Protein AF-A0A9E6NQT9-F1 (afdb_monomer_lite)

Foldseek 3Di:
DDDPVNVVVVVVLVLLVVLLVVLLVVCLVDVVQQLDLVSSCVSSVHDSVNCVVVVVSVVSSVVSVVVVVVVVVVVVVVVVVCDDPVVVVVVVVVVVVVVVVVVVVVVVVVVVVVVVVVVVVVVVVVVVVVVVVVVVVVVVVVVVVVVVVVVVVVVVVVVVVVVPDDDD

Organism: NCBI:txid2745510

Sequence (168 aa):
MSSAYDSKNEENFEAVSRAIDAALEKIAKDPSIPATISRLAKLANVHRNTLYFRQWPKARIEEIKAKRAQQKKEHAAAKAASGSPEKQLERSRLEIIYWFTQLQDARADSASQARTIKQTAAARDYYKEENQKLLHKINEMHHENQQLHNMVDVLEQEIASGQRKPNR

pLDDT: mean 89.88, std 11.16, range [41.44, 98.38]

Radius of gyration: 49.75 Å; chains: 1; bounding box: 84×65×134 Å

Structure (mmCIF, N/CA/C/O backbone):
data_AF-A0A9E6NQT9-F1
#
_entry.id   AF-A0A9E6NQT9-F1
#
loop_
_atom_site.group_PDB
_atom_site.id
_atom_site.type_symbol
_atom_site.label_atom_id
_atom_site.label_alt_id
_atom_site.label_comp_id
_atom_site.label_asym_id
_atom_site.label_entity_id
_atom_site.label_seq_id
_atom_site.pdbx_PDB_ins_code
_atom_site.Cartn_x
_atom_site.Cartn_y
_atom_site.Cartn_z
_atom_site.occupancy
_atom_site.B_iso_or_equiv
_atom_site.auth_seq_id
_atom_site.auth_comp_id
_atom_site.auth_asym_id
_atom_site.auth_atom_id
_atom_site.pdbx_PDB_model_num
ATOM 1 N N . MET A 1 1 ? -39.165 45.836 39.919 1.00 43.47 1 MET A N 1
ATOM 2 C CA . MET A 1 1 ? -37.878 45.957 40.629 1.00 43.47 1 MET A CA 1
ATOM 3 C C . MET A 1 1 ? -37.304 44.560 40.764 1.00 43.47 1 MET A C 1
ATOM 5 O O . MET A 1 1 ? -37.829 43.797 41.560 1.00 43.47 1 MET A O 1
ATOM 9 N N . SER A 1 2 ? -36.328 44.200 39.927 1.00 53.41 2 SER A N 1
ATOM 10 C CA . SER A 1 2 ? -35.532 42.987 40.147 1.00 53.41 2 SER A CA 1
ATOM 11 C C . SER A 1 2 ? -34.576 43.278 41.298 1.00 53.41 2 SER A C 1
ATOM 13 O O . SER A 1 2 ? -33.890 44.301 41.286 1.00 53.41 2 SER A O 1
ATOM 15 N N . SER A 1 3 ? -34.621 42.452 42.334 1.00 63.38 3 SER A N 1
ATOM 16 C CA . SER A 1 3 ? -33.785 42.618 43.516 1.00 63.38 3 SER A CA 1
ATOM 17 C C . SER A 1 3 ? -32.373 42.121 43.198 1.00 63.38 3 SER A C 1
ATOM 19 O O . SER A 1 3 ? -32.221 41.155 42.459 1.00 63.38 3 SER A O 1
ATOM 21 N N . ALA A 1 4 ? -31.322 42.707 43.779 1.00 66.69 4 ALA A N 1
ATOM 22 C CA . ALA A 1 4 ? -29.936 42.231 43.615 1.00 66.69 4 ALA A CA 1
ATOM 23 C C . ALA A 1 4 ? -29.752 40.729 43.958 1.00 66.69 4 ALA A C 1
ATOM 25 O O . ALA A 1 4 ? -28.795 40.087 43.527 1.00 66.69 4 ALA A O 1
ATOM 26 N N . TYR A 1 5 ? -30.697 40.161 44.711 1.00 71.81 5 TYR A N 1
ATOM 27 C CA . TYR A 1 5 ? -30.799 38.734 45.005 1.00 71.81 5 TYR A CA 1
ATOM 28 C C . TYR A 1 5 ? -31.178 37.872 43.792 1.00 71.81 5 TYR A C 1
ATOM 30 O O . TYR A 1 5 ? -30.704 36.742 43.700 1.00 71.81 5 TYR A O 1
ATOM 38 N N . ASP A 1 6 ? -31.965 38.387 42.845 1.00 75.75 6 ASP A N 1
ATOM 39 C CA . ASP A 1 6 ? -32.374 37.646 41.647 1.00 75.75 6 ASP A CA 1
ATOM 40 C C . ASP A 1 6 ? -31.168 37.401 40.729 1.00 75.75 6 ASP A C 1
ATOM 42 O O . ASP A 1 6 ? -30.936 36.273 40.302 1.00 75.75 6 ASP A O 1
ATOM 46 N N . SER A 1 7 ? -30.330 38.426 40.525 1.00 75.81 7 SER A N 1
ATOM 47 C CA . SER A 1 7 ? -29.105 38.320 39.714 1.00 75.81 7 SER A CA 1
ATOM 48 C C . SER A 1 7 ? -28.127 37.294 40.288 1.00 75.81 7 SER A C 1
ATOM 50 O O . SER A 1 7 ? -27.591 36.454 39.570 1.00 75.81 7 SER A O 1
ATOM 52 N N . LYS A 1 8 ? -27.924 37.315 41.610 1.00 76.81 8 LYS A N 1
ATOM 53 C CA . LYS A 1 8 ? -27.003 36.392 42.286 1.00 76.81 8 LYS A CA 1
ATOM 54 C C . LYS A 1 8 ? -27.520 34.948 42.296 1.00 76.81 8 LYS A C 1
ATOM 56 O O . LYS A 1 8 ? -26.727 34.005 42.271 1.00 76.81 8 LYS A O 1
ATOM 61 N N . ASN A 1 9 ? -28.840 34.766 42.333 1.00 81.88 9 ASN A N 1
ATOM 62 C CA . ASN A 1 9 ? -29.463 33.449 42.230 1.00 81.88 9 ASN A CA 1
ATOM 63 C C . ASN A 1 9 ? -29.324 32.865 40.823 1.00 81.88 9 ASN A C 1
ATOM 65 O O . ASN A 1 9 ? -29.036 31.673 40.706 1.00 81.88 9 ASN A O 1
ATOM 69 N N . GLU A 1 10 ? -29.467 33.692 39.786 1.00 84.38 10 GLU A N 1
ATOM 70 C CA . GLU A 1 10 ? -29.279 33.273 38.395 1.00 84.38 10 GLU A CA 1
ATOM 71 C C . GLU A 1 10 ? -27.830 32.831 38.141 1.00 84.38 10 GLU A C 1
ATOM 73 O O . GLU A 1 10 ? -27.585 31.715 37.684 1.00 84.38 10 GLU A O 1
ATOM 78 N N . GLU A 1 11 ? -26.848 33.633 38.568 1.00 85.12 11 GLU A N 1
ATOM 79 C CA . GLU A 1 11 ? -25.424 33.291 38.444 1.00 85.12 11 GLU A CA 1
ATOM 80 C C . GLU A 1 11 ? -25.080 31.958 39.126 1.00 85.12 11 GLU A C 1
ATOM 82 O O . GLU A 1 11 ? -24.374 31.111 38.569 1.00 85.12 11 GLU A O 1
ATOM 87 N N . ASN A 1 12 ? -25.607 31.733 40.333 1.00 85.00 12 ASN A N 1
ATOM 88 C CA . ASN A 1 12 ? -25.407 30.477 41.050 1.00 85.00 12 ASN A CA 1
ATOM 89 C C . ASN A 1 12 ? -26.125 29.305 40.358 1.00 85.00 12 ASN A C 1
ATOM 91 O O . ASN A 1 12 ? -25.606 28.185 40.310 1.00 85.00 12 ASN A O 1
ATOM 95 N N . PHE A 1 13 ? -27.313 29.546 39.796 1.00 87.31 13 PHE A N 1
ATOM 96 C CA . PHE A 1 13 ? -28.053 28.536 39.052 1.00 87.31 13 PHE A CA 1
ATOM 97 C C . PHE A 1 13 ? -27.266 28.064 37.827 1.00 87.31 13 PHE A C 1
ATOM 99 O O . PHE A 1 13 ? -27.134 26.846 37.636 1.00 87.31 13 PHE A O 1
ATOM 106 N N . GLU A 1 14 ? -26.708 29.001 37.059 1.00 88.00 14 GLU A N 1
ATOM 107 C CA . GLU A 1 14 ? -25.865 28.731 35.898 1.00 88.00 14 GLU A CA 1
ATOM 108 C C . GLU A 1 14 ? -24.560 28.026 36.262 1.00 88.00 14 GLU A C 1
ATOM 110 O O . GLU A 1 14 ? -24.177 27.062 35.596 1.00 88.00 14 GLU A O 1
ATOM 115 N N . ALA A 1 15 ? -23.868 28.485 37.309 1.00 90.25 15 ALA A N 1
ATOM 116 C CA . ALA A 1 15 ? -22.615 27.880 37.754 1.00 90.25 15 ALA A CA 1
ATOM 117 C C . ALA A 1 15 ? -22.815 26.397 38.104 1.00 90.25 15 ALA A C 1
ATOM 119 O O . ALA A 1 15 ? -22.033 25.534 37.694 1.00 90.25 15 ALA A O 1
ATOM 120 N N . VAL A 1 16 ? -23.920 26.084 38.787 1.00 90.62 16 VAL A N 1
ATOM 121 C CA . VAL A 1 16 ? -24.315 24.707 39.097 1.00 90.62 16 VAL A CA 1
ATOM 122 C C . VAL A 1 16 ? -24.683 23.924 37.833 1.00 90.62 16 VAL A C 1
ATOM 124 O O . VAL A 1 16 ? -24.272 22.770 37.713 1.00 90.62 16 VAL A O 1
ATOM 127 N N . SER A 1 17 ? -25.409 24.517 36.877 1.00 92.19 17 SER A N 1
ATOM 128 C CA . SER A 1 17 ? -25.710 23.861 35.590 1.00 92.19 17 SER A CA 1
ATOM 129 C C . SER A 1 17 ? -24.424 23.454 34.868 1.00 92.19 17 SER A C 1
ATOM 131 O O . SER A 1 17 ? -24.251 22.281 34.539 1.00 92.19 17 SER A O 1
ATOM 133 N N . ARG A 1 18 ? -23.473 24.390 34.739 1.00 93.00 18 ARG A N 1
ATOM 134 C CA . ARG A 1 18 ? -22.171 24.162 34.095 1.00 93.00 18 ARG A CA 1
ATOM 135 C C . ARG A 1 18 ? -21.365 23.059 34.781 1.00 93.00 18 ARG A C 1
ATOM 137 O O . ARG A 1 18 ? -20.766 22.223 34.106 1.00 93.00 18 ARG A O 1
ATOM 144 N N . ALA A 1 19 ? -21.365 23.016 36.115 1.00 93.19 19 ALA A N 1
ATOM 145 C CA . ALA A 1 19 ? -20.684 21.963 36.869 1.0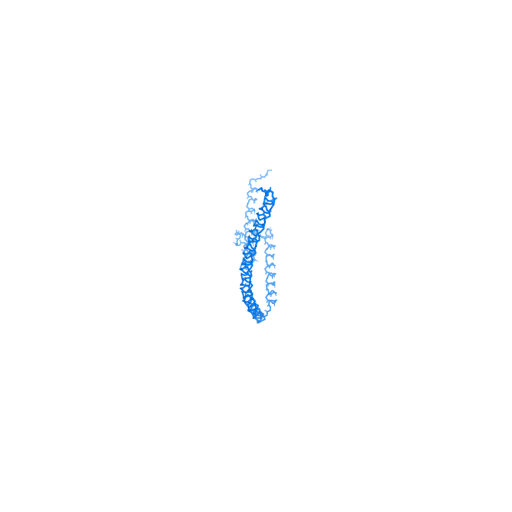0 93.19 19 ALA A CA 1
ATOM 146 C C . ALA A 1 19 ? -21.299 20.573 36.621 1.00 93.19 19 ALA A C 1
ATOM 148 O O . ALA A 1 19 ? -20.572 19.584 36.481 1.00 93.19 19 ALA A O 1
ATOM 149 N N . ILE A 1 20 ? -22.632 20.493 36.537 1.00 93.88 20 ILE A N 1
ATOM 150 C CA . ILE A 1 20 ? -23.350 19.250 36.233 1.00 93.88 20 ILE A CA 1
ATOM 151 C C . ILE A 1 20 ? -23.053 18.793 34.801 1.00 93.88 20 ILE A C 1
ATOM 153 O O . ILE A 1 20 ? -22.750 17.616 34.604 1.00 93.88 20 ILE A O 1
ATOM 157 N N . ASP A 1 21 ? -23.070 19.701 33.824 1.00 94.00 21 ASP A N 1
ATOM 158 C CA . ASP A 1 21 ? -22.754 19.386 32.426 1.00 94.00 21 ASP A CA 1
ATOM 159 C C . ASP A 1 21 ? -21.320 18.882 32.258 1.00 94.00 21 ASP A C 1
ATOM 161 O O . ASP A 1 21 ? -21.093 17.825 31.664 1.00 94.00 21 ASP A O 1
ATOM 165 N N . ALA A 1 22 ? -20.346 19.558 32.871 1.00 94.50 22 ALA A N 1
ATOM 166 C CA . ALA A 1 22 ? -18.952 19.121 32.845 1.00 94.50 22 ALA A CA 1
ATOM 167 C C . ALA A 1 22 ? -18.772 17.724 33.470 1.00 94.50 22 ALA A C 1
ATOM 169 O O . ALA A 1 22 ? -17.986 16.902 32.986 1.00 94.50 22 ALA A O 1
ATOM 170 N N . ALA A 1 23 ? -19.507 17.422 34.543 1.00 94.69 23 ALA A N 1
ATOM 171 C CA . ALA A 1 23 ? -19.493 16.101 35.161 1.00 94.69 23 ALA A CA 1
ATOM 172 C C . ALA A 1 23 ? -20.170 15.034 34.280 1.00 94.69 23 ALA A C 1
ATOM 174 O O . ALA A 1 23 ? -19.664 13.912 34.188 1.00 94.69 23 ALA A O 1
ATOM 175 N N . LEU A 1 24 ? -21.270 15.372 33.601 1.00 94.88 24 LEU A N 1
ATOM 176 C CA . LEU A 1 24 ? -21.942 14.494 32.641 1.00 94.88 24 LEU A CA 1
ATOM 177 C C . LEU A 1 24 ? -21.056 14.183 31.438 1.00 94.88 24 LEU A C 1
ATOM 179 O O . LEU A 1 24 ? -21.003 13.028 31.021 1.00 94.88 24 LEU A O 1
ATOM 183 N N . GLU A 1 25 ? -20.315 15.160 30.918 1.00 94.50 25 GLU A N 1
ATOM 184 C CA . GLU A 1 25 ? -19.344 14.926 29.849 1.00 94.50 25 GLU A CA 1
ATOM 185 C C . GLU A 1 25 ? -18.232 13.969 30.268 1.00 94.50 25 GLU A C 1
ATOM 187 O O . GLU A 1 25 ? -17.875 13.069 29.509 1.00 94.50 25 GLU A O 1
ATOM 192 N N . LYS A 1 26 ? -17.687 14.137 31.480 1.00 94.50 26 LYS A N 1
ATOM 193 C CA . LYS A 1 26 ? -16.663 13.227 32.014 1.00 94.50 26 LYS A CA 1
ATOM 194 C C . LYS A 1 26 ? -17.192 11.802 32.110 1.00 94.50 26 LYS A C 1
ATOM 196 O O . LYS A 1 26 ? -16.515 10.871 31.687 1.00 94.50 26 LYS A O 1
ATOM 201 N N . ILE A 1 27 ? -18.419 11.638 32.609 1.00 94.12 27 ILE A N 1
ATOM 202 C CA . ILE A 1 27 ? -19.091 10.337 32.622 1.00 94.12 27 ILE A CA 1
ATOM 203 C C . ILE A 1 27 ? -19.281 9.844 31.182 1.00 94.12 27 ILE A C 1
ATOM 205 O O . ILE A 1 27 ? -18.975 8.700 30.895 1.00 94.12 27 ILE A O 1
ATOM 209 N N . ALA A 1 28 ? -19.739 10.659 30.237 1.00 92.38 28 ALA A N 1
ATOM 210 C CA . ALA A 1 28 ? -19.950 10.206 28.862 1.00 92.38 28 ALA A CA 1
ATOM 211 C C . ALA A 1 28 ? -18.656 9.711 28.185 1.00 92.38 28 ALA A C 1
ATOM 213 O O . ALA A 1 28 ? -18.695 8.700 27.486 1.00 92.38 28 ALA A O 1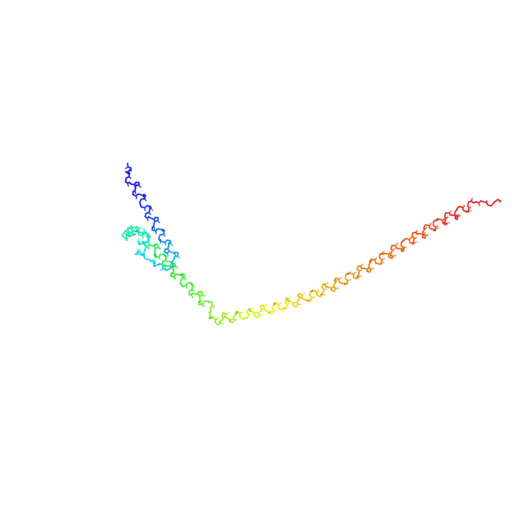
ATOM 214 N N . LYS A 1 29 ? -17.528 10.395 28.419 1.00 93.31 29 LYS A N 1
ATOM 215 C CA . LYS A 1 29 ? -16.217 10.091 27.822 1.00 93.31 29 LYS A CA 1
ATOM 216 C C . LYS A 1 29 ? -15.543 8.868 28.446 1.00 93.31 29 LYS A C 1
ATOM 218 O O . LYS A 1 29 ? -14.931 8.090 27.723 1.00 93.31 29 LYS A O 1
ATOM 223 N N . ASP A 1 30 ? -15.658 8.687 29.762 1.00 92.75 30 ASP A N 1
ATOM 224 C CA . ASP A 1 30 ? -14.979 7.603 30.475 1.00 92.75 30 ASP A CA 1
ATOM 225 C C . ASP A 1 30 ? -15.953 6.476 30.879 1.00 92.75 30 ASP A C 1
ATOM 227 O O . ASP A 1 30 ? -16.722 6.625 31.840 1.00 92.75 30 ASP A O 1
ATOM 231 N N . PRO A 1 31 ? -15.921 5.315 30.194 1.00 88.31 31 PRO A N 1
ATOM 232 C CA . PRO A 1 31 ? -16.789 4.184 30.500 1.00 88.31 31 PRO A CA 1
ATOM 233 C C . PRO A 1 31 ? -16.508 3.541 31.866 1.00 88.31 31 PRO A C 1
ATOM 235 O O . PRO A 1 31 ? -17.406 2.879 32.394 1.00 88.31 31 PRO A O 1
ATOM 238 N N . SER A 1 32 ? -15.325 3.753 32.460 1.00 91.44 32 SER A N 1
ATOM 239 C CA . SER A 1 32 ? -14.982 3.241 33.795 1.00 91.44 32 SER A CA 1
ATOM 240 C C . SER A 1 32 ? -15.797 3.922 34.898 1.00 91.44 32 SER A C 1
ATOM 242 O O . SER A 1 32 ? -16.097 3.322 35.934 1.00 91.44 32 SER A O 1
ATOM 244 N N . ILE A 1 33 ? -16.229 5.165 34.660 1.00 92.62 33 ILE A N 1
ATOM 245 C CA . ILE A 1 33 ? -17.052 5.909 35.605 1.00 92.62 33 ILE A CA 1
ATOM 246 C C . ILE A 1 33 ? -18.503 5.419 35.488 1.00 92.62 33 ILE A C 1
ATOM 248 O O . ILE A 1 33 ? -19.093 5.479 34.401 1.00 92.62 33 ILE A O 1
ATOM 252 N N . PRO A 1 34 ? -19.138 4.974 36.589 1.00 92.56 34 PRO A N 1
ATOM 253 C CA . PRO A 1 34 ? -20.521 4.526 36.552 1.00 92.56 34 PRO A CA 1
ATOM 254 C C . PRO A 1 34 ? -21.460 5.710 36.303 1.00 92.56 34 PRO A C 1
ATOM 256 O O . PRO A 1 34 ? -21.480 6.675 37.073 1.00 92.56 34 PRO A O 1
ATOM 259 N N . ALA A 1 35 ? -22.284 5.608 35.257 1.00 93.25 35 ALA A N 1
ATOM 260 C CA . ALA A 1 35 ? -23.317 6.585 34.922 1.00 93.25 35 ALA A CA 1
ATOM 261 C C . ALA A 1 35 ? -24.476 6.511 35.932 1.00 93.25 35 ALA A C 1
ATOM 263 O O . ALA A 1 35 ? -25.515 5.907 35.684 1.00 93.25 35 ALA A O 1
ATOM 264 N N . THR A 1 36 ? -24.274 7.076 37.124 1.00 94.00 36 THR A N 1
ATOM 265 C CA . THR A 1 36 ? -25.252 7.090 38.222 1.00 94.00 36 THR A CA 1
ATOM 266 C C . THR A 1 36 ? -25.389 8.489 38.810 1.00 94.00 36 THR A C 1
ATOM 268 O O . THR A 1 36 ? -24.416 9.240 38.884 1.00 94.00 36 THR A O 1
ATOM 271 N N . ILE A 1 37 ? -26.583 8.815 39.313 1.00 92.62 37 ILE A N 1
ATOM 272 C CA . ILE A 1 37 ? -26.869 10.106 39.966 1.00 92.62 37 ILE A CA 1
ATOM 273 C C . ILE A 1 37 ? -25.958 10.338 41.176 1.00 92.62 37 ILE A C 1
ATOM 275 O O . ILE A 1 37 ? -25.457 11.439 41.381 1.00 92.62 37 ILE A O 1
ATOM 279 N N . SER A 1 38 ? -25.671 9.284 41.942 1.00 91.94 38 SER A N 1
ATOM 280 C CA . SER A 1 38 ? -24.740 9.324 43.072 1.00 91.94 38 SER A CA 1
ATOM 281 C C . SER A 1 38 ? -23.336 9.767 42.665 1.00 91.94 38 SER A C 1
ATOM 283 O O . SER A 1 38 ? -22.690 10.518 43.395 1.00 91.94 38 SER A O 1
ATOM 285 N N . ARG A 1 39 ? -22.843 9.283 41.518 1.00 93.31 39 ARG A N 1
ATOM 286 C CA . ARG A 1 39 ? -21.509 9.625 41.020 1.00 93.31 39 ARG A CA 1
ATOM 287 C C . ARG A 1 39 ? -21.491 11.009 40.384 1.00 93.31 39 ARG A C 1
ATOM 289 O O . ARG A 1 39 ? -20.533 11.741 40.607 1.00 93.31 39 ARG A O 1
ATOM 296 N N . LEU A 1 40 ? -22.563 11.379 39.687 1.00 93.88 40 LEU A N 1
ATOM 297 C CA . LEU A 1 40 ? -22.752 12.715 39.131 1.00 93.88 40 LEU A CA 1
ATOM 298 C C . LEU A 1 40 ? -22.736 13.793 40.224 1.00 93.88 40 LEU A C 1
ATOM 300 O O . LEU A 1 40 ? -21.983 14.751 40.113 1.00 93.88 40 LEU A O 1
ATOM 304 N N . ALA A 1 41 ? -23.482 13.587 41.314 1.00 93.25 41 ALA A N 1
ATOM 305 C CA . ALA A 1 41 ? -23.508 14.491 42.466 1.00 93.25 41 ALA A CA 1
ATOM 306 C C . ALA A 1 41 ? -22.104 14.720 43.053 1.00 93.25 41 ALA A C 1
ATOM 308 O O . ALA A 1 41 ? -21.702 15.855 43.292 1.00 93.25 41 ALA A O 1
ATOM 309 N N . LYS A 1 42 ? -21.324 13.640 43.206 1.00 93.81 42 LYS A N 1
ATOM 310 C CA . LYS A 1 42 ? -19.935 13.713 43.686 1.00 93.81 42 LYS A CA 1
ATOM 311 C C . LYS A 1 42 ? -19.007 14.450 42.713 1.00 93.81 42 LYS A C 1
ATOM 313 O O . LYS A 1 42 ? -18.127 15.166 43.164 1.00 93.81 42 LYS A O 1
ATOM 318 N N . LEU A 1 43 ? -19.171 14.256 41.403 1.00 92.38 43 LEU A N 1
ATOM 319 C CA . LEU A 1 43 ? -18.307 14.867 40.382 1.00 92.38 43 LEU A CA 1
ATOM 320 C C . LEU A 1 43 ? -18.612 16.348 40.143 1.00 92.38 43 LEU A C 1
ATOM 322 O O . LEU A 1 43 ? -17.691 17.117 39.898 1.00 92.38 43 LEU A O 1
ATOM 326 N N . ALA A 1 44 ? -19.884 16.732 40.219 1.00 91.75 44 ALA A N 1
ATOM 327 C CA . ALA A 1 44 ? -20.325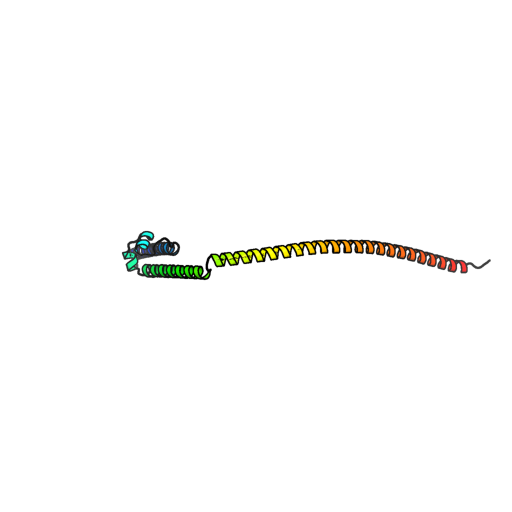 18.119 40.096 1.00 91.75 44 ALA A CA 1
ATOM 328 C C . ALA A 1 44 ? -20.240 18.893 41.426 1.00 91.75 44 ALA A C 1
ATOM 330 O O . ALA A 1 44 ? -20.514 20.086 41.444 1.00 91.75 44 ALA A O 1
ATOM 331 N N . ASN A 1 45 ? -19.868 18.224 42.525 1.00 93.38 45 ASN A N 1
ATOM 332 C CA . ASN A 1 45 ? -19.829 18.775 43.881 1.00 93.38 45 ASN A CA 1
ATOM 333 C C . ASN A 1 45 ? -21.171 19.393 44.332 1.00 93.38 45 ASN A C 1
ATOM 335 O O . ASN A 1 45 ? -21.221 20.489 44.882 1.00 93.38 45 ASN A O 1
ATOM 339 N N . VAL A 1 46 ? -22.278 18.685 44.081 1.00 91.56 46 VAL A N 1
ATOM 340 C CA . VAL A 1 46 ? -23.643 19.125 44.424 1.00 91.56 46 VAL A CA 1
ATOM 341 C C . VAL A 1 46 ? -24.402 18.060 45.204 1.00 91.56 46 VAL A C 1
ATOM 343 O O . VAL A 1 46 ? -24.117 16.864 45.112 1.00 91.56 46 VAL A O 1
ATOM 346 N N . HIS A 1 47 ? -25.426 18.476 45.949 1.00 92.44 47 HIS A N 1
ATOM 347 C CA . HIS A 1 47 ? -26.304 17.539 46.641 1.00 92.44 47 HIS A CA 1
ATOM 348 C C . HIS A 1 47 ? -27.228 16.802 45.656 1.00 92.44 47 HIS A C 1
ATOM 350 O O . HIS A 1 47 ? -27.654 17.345 44.635 1.00 92.44 47 HIS A O 1
ATOM 356 N N . ARG A 1 48 ? -27.609 15.559 45.978 1.00 88.38 48 ARG A N 1
ATOM 357 C CA . ARG A 1 48 ? -28.503 14.751 45.125 1.00 88.38 48 ARG A CA 1
ATOM 358 C C . ARG A 1 48 ? -29.859 15.418 44.894 1.00 88.38 48 ARG A C 1
ATOM 360 O O . ARG A 1 48 ? -30.390 15.331 43.792 1.00 88.38 48 ARG A O 1
ATOM 367 N N . ASN A 1 49 ? -30.386 16.119 45.900 1.00 90.00 49 ASN A N 1
ATOM 368 C CA . ASN A 1 49 ? -31.651 16.847 45.767 1.00 90.00 49 ASN A CA 1
ATOM 369 C C . ASN A 1 49 ? -31.562 17.945 44.702 1.00 90.00 49 ASN A C 1
ATOM 371 O O . ASN A 1 49 ? -32.505 18.112 43.941 1.00 90.00 49 ASN A O 1
ATOM 375 N N . THR A 1 50 ? -30.418 18.625 44.572 1.00 88.56 50 THR A N 1
ATOM 376 C CA . THR A 1 50 ? -30.199 19.635 43.525 1.00 88.56 50 THR A CA 1
ATOM 377 C C . THR A 1 50 ? -30.360 19.035 42.127 1.00 88.56 50 THR A C 1
ATOM 379 O O . THR A 1 50 ? -30.947 19.660 41.248 1.00 88.56 50 THR A O 1
ATOM 382 N N . LEU A 1 51 ? -29.906 17.794 41.927 1.00 89.69 51 LEU A N 1
ATOM 383 C CA . LEU A 1 51 ? -30.107 17.062 40.673 1.00 89.69 51 LEU A CA 1
ATOM 384 C C . LEU A 1 51 ? -31.564 16.619 40.492 1.00 89.69 51 LEU A C 1
ATOM 386 O O . LEU A 1 51 ? -32.078 16.644 39.376 1.00 89.69 51 LEU A O 1
ATOM 390 N N . TYR A 1 52 ? -32.226 16.219 41.581 1.00 88.19 52 TYR A N 1
ATOM 391 C CA . TYR A 1 52 ? -33.620 15.777 41.566 1.00 88.19 52 TYR A CA 1
ATOM 392 C C . TYR A 1 52 ? -34.577 16.906 41.167 1.00 88.19 52 TYR A C 1
ATOM 394 O O . TYR A 1 52 ? -35.403 16.712 40.280 1.00 88.19 52 TYR A O 1
ATOM 402 N N . PHE A 1 53 ? -34.418 18.099 41.751 1.00 87.44 53 PHE A N 1
ATOM 403 C CA . PHE A 1 53 ? -35.245 19.267 41.430 1.00 87.44 53 PHE A CA 1
ATOM 404 C C . PHE A 1 53 ? -35.081 19.735 39.982 1.00 87.44 53 PHE A C 1
ATOM 406 O O . PHE A 1 53 ? -36.028 20.238 39.390 1.00 87.44 53 PHE A O 1
ATOM 413 N N . ARG A 1 54 ? -33.895 19.539 39.395 1.00 86.19 54 ARG A N 1
ATOM 414 C CA . ARG A 1 54 ? -33.595 19.951 38.017 1.00 86.19 54 ARG A CA 1
ATOM 415 C C . ARG A 1 54 ? -34.052 18.949 36.954 1.00 86.19 54 ARG A C 1
ATOM 417 O O . ARG A 1 54 ? -34.195 19.348 35.808 1.00 86.19 54 ARG A O 1
ATOM 424 N N . GLN A 1 55 ? -34.284 17.684 37.319 1.00 87.44 55 GLN A N 1
ATOM 425 C CA . GLN A 1 55 ? -34.784 16.564 36.493 1.00 87.44 55 GLN A CA 1
ATOM 426 C C . GLN A 1 55 ? -33.963 16.174 35.242 1.00 87.44 55 GLN A C 1
ATOM 428 O O . GLN A 1 55 ? -33.666 14.990 35.062 1.00 87.44 55 GLN A O 1
ATOM 433 N N . TRP A 1 56 ? -33.530 17.125 34.411 1.00 90.94 56 TRP A N 1
ATOM 434 C CA . TRP A 1 56 ? -32.732 16.899 33.201 1.00 90.94 56 TRP A CA 1
ATOM 435 C C . TRP A 1 56 ? -31.429 16.102 33.423 1.00 90.94 56 TRP A C 1
ATOM 437 O O . TRP A 1 56 ? -31.105 15.281 32.556 1.00 90.94 56 TRP A O 1
ATOM 447 N N . PRO A 1 57 ? -30.710 16.199 34.571 1.00 93.25 57 PRO A N 1
ATOM 448 C CA . PRO A 1 57 ? -29.500 15.399 34.769 1.00 93.25 57 PRO A CA 1
ATOM 449 C C . PRO A 1 57 ? -29.807 13.898 34.818 1.00 93.25 57 PRO A C 1
ATOM 451 O O . PRO A 1 57 ? -28.972 13.071 34.451 1.00 93.25 57 PRO A O 1
ATOM 454 N N . LYS A 1 58 ? -31.023 13.530 35.248 1.00 91.88 58 LYS A N 1
ATOM 455 C CA . LYS A 1 58 ? -31.482 12.140 35.278 1.00 91.88 58 LYS A CA 1
ATOM 456 C C . LYS A 1 58 ? -31.706 11.597 33.873 1.00 91.88 58 LYS A C 1
ATOM 458 O O . LYS A 1 58 ? -31.199 10.520 33.572 1.00 91.88 58 LYS A O 1
ATOM 463 N N . ALA A 1 59 ? -32.396 12.352 33.020 1.00 92.31 59 ALA A N 1
ATOM 464 C CA . ALA A 1 59 ? -32.603 11.978 31.622 1.00 92.31 59 ALA A CA 1
ATOM 465 C C . ALA A 1 59 ? -31.260 11.781 30.899 1.00 92.31 59 ALA A C 1
ATOM 467 O O . ALA A 1 59 ? -31.030 10.745 30.275 1.00 92.31 59 ALA A O 1
ATOM 468 N N . ARG A 1 60 ? -30.316 12.708 31.095 1.00 93.12 60 ARG A N 1
ATOM 469 C CA . ARG A 1 60 ? -29.002 12.652 30.445 1.00 93.12 60 ARG A CA 1
ATOM 470 C C . ARG A 1 60 ? -28.156 11.450 30.879 1.00 93.12 60 ARG A C 1
ATOM 472 O O . ARG A 1 60 ? -27.448 10.868 30.061 1.00 93.12 60 ARG A O 1
ATOM 479 N N . ILE A 1 61 ? -28.245 11.037 32.145 1.00 94.12 61 ILE A N 1
ATOM 480 C CA . ILE A 1 61 ? -27.594 9.808 32.626 1.00 94.12 61 ILE A CA 1
ATOM 481 C C . ILE A 1 61 ? -28.178 8.560 31.953 1.00 94.12 61 ILE A C 1
ATOM 483 O O . ILE A 1 61 ? -27.413 7.675 31.564 1.00 94.12 61 ILE A O 1
ATOM 487 N N . GLU A 1 62 ? -29.500 8.479 31.794 1.00 94.25 62 GLU A N 1
ATOM 488 C CA . GLU A 1 62 ? -30.133 7.345 31.108 1.00 94.25 62 GLU A CA 1
ATOM 489 C C . GLU A 1 62 ? -29.754 7.294 29.622 1.00 94.25 62 GLU A C 1
ATOM 491 O O . GLU A 1 62 ? -29.433 6.223 29.109 1.00 94.25 62 GLU A O 1
ATOM 496 N N . GLU A 1 63 ? -29.651 8.444 28.951 1.00 94.62 63 GLU A N 1
ATOM 497 C CA . GLU A 1 63 ? -29.125 8.515 27.581 1.00 94.62 63 GLU A CA 1
ATOM 498 C C . GLU A 1 63 ? -27.685 7.994 27.481 1.00 94.62 63 GLU A C 1
ATOM 500 O O . GLU A 1 63 ? -27.358 7.238 26.564 1.00 94.62 63 GLU A O 1
ATOM 505 N N . ILE A 1 64 ? -26.810 8.358 28.427 1.00 93.75 64 ILE A N 1
ATOM 506 C CA . ILE A 1 64 ? -25.427 7.857 28.460 1.00 93.75 64 ILE A CA 1
ATOM 507 C C . ILE A 1 64 ? -25.413 6.335 28.649 1.00 93.75 64 ILE A C 1
ATOM 509 O O . ILE A 1 64 ? -24.658 5.639 27.966 1.00 93.75 64 ILE A O 1
ATOM 513 N N . LYS A 1 65 ? -26.255 5.792 29.538 1.00 95.25 65 LYS A N 1
ATOM 514 C CA . LYS A 1 65 ? -26.377 4.336 29.720 1.00 95.25 65 LYS A CA 1
ATOM 515 C C . LYS A 1 65 ? -26.843 3.645 28.443 1.00 95.25 65 LYS A C 1
ATOM 517 O O . LYS A 1 65 ? -26.247 2.640 28.059 1.00 95.25 65 LYS A O 1
ATOM 522 N N . ALA A 1 66 ? -27.863 4.189 27.779 1.00 94.75 66 ALA A N 1
ATOM 523 C CA . ALA A 1 66 ? -28.387 3.647 26.531 1.00 94.75 66 ALA A CA 1
ATOM 524 C C . ALA A 1 66 ? -27.313 3.639 25.433 1.00 94.75 66 ALA A C 1
ATOM 526 O O . ALA A 1 66 ? -27.085 2.602 24.809 1.00 94.75 66 ALA A O 1
ATOM 527 N N . LYS A 1 67 ? -26.576 4.747 25.268 1.00 94.00 67 LYS A N 1
ATOM 528 C CA . LYS A 1 67 ? -25.455 4.842 24.318 1.00 94.00 67 LYS A CA 1
ATOM 529 C C . LYS A 1 67 ? -24.373 3.802 24.597 1.00 94.00 67 LYS A C 1
ATOM 531 O O . LYS A 1 67 ? -23.964 3.091 23.684 1.00 94.00 67 LYS A O 1
ATOM 536 N N . ARG A 1 68 ? -23.946 3.651 25.854 1.00 93.12 68 ARG A N 1
ATOM 537 C CA . ARG A 1 68 ? -22.942 2.640 26.234 1.00 93.12 68 ARG A CA 1
ATOM 538 C C . ARG A 1 68 ? -23.432 1.212 25.984 1.00 93.12 68 ARG A C 1
ATOM 540 O O . ARG A 1 68 ? -22.663 0.368 25.530 1.00 93.12 68 ARG A O 1
ATOM 547 N N . ALA A 1 69 ? -24.701 0.925 26.276 1.00 93.25 69 ALA A N 1
ATOM 548 C CA . ALA A 1 69 ? -25.289 -0.386 26.019 1.00 93.25 69 ALA A CA 1
ATOM 549 C C . ALA A 1 69 ? -25.334 -0.699 24.517 1.00 93.25 69 ALA A C 1
ATOM 551 O O . ALA A 1 69 ? -25.008 -1.816 24.117 1.00 93.25 69 ALA A O 1
ATOM 552 N N . GLN A 1 70 ? -25.683 0.293 23.698 1.00 92.75 70 GLN A N 1
ATOM 553 C CA . GLN A 1 70 ? -25.697 0.174 22.245 1.00 92.75 70 GLN A CA 1
ATOM 554 C C . GLN A 1 70 ? -24.290 -0.067 21.683 1.00 92.75 70 GLN A C 1
ATOM 556 O O . GLN A 1 70 ? -24.082 -1.053 20.984 1.00 92.75 70 GLN A O 1
ATOM 561 N N . GLN A 1 71 ? -23.299 0.728 22.093 1.00 91.19 71 GLN A N 1
ATOM 562 C CA . GLN A 1 71 ? -21.898 0.539 21.692 1.00 91.19 71 GLN A CA 1
ATOM 563 C C . GLN A 1 71 ? -21.365 -0.848 22.070 1.00 91.19 71 GLN A C 1
ATOM 565 O O . GLN A 1 71 ? -20.655 -1.485 21.294 1.00 91.19 71 GLN A O 1
ATOM 570 N N . LYS A 1 72 ? -21.731 -1.364 23.251 1.00 90.62 72 LYS A N 1
ATOM 571 C CA . LYS A 1 72 ? -21.345 -2.718 23.670 1.00 90.62 72 LYS A CA 1
ATOM 572 C C . LYS A 1 72 ? -21.958 -3.793 22.766 1.00 90.62 72 LYS A C 1
ATOM 574 O O . LYS A 1 72 ? -21.278 -4.768 22.449 1.00 90.62 72 LYS A O 1
ATOM 579 N N . LYS A 1 73 ? -23.219 -3.625 22.354 1.00 91.00 73 LYS A N 1
ATOM 580 C CA . LYS A 1 73 ? -23.889 -4.533 21.408 1.00 91.00 73 LYS A CA 1
ATOM 581 C C . LYS A 1 73 ? -23.242 -4.475 20.027 1.00 91.00 73 LYS A C 1
ATOM 583 O O . LYS A 1 73 ? -22.952 -5.523 19.465 1.00 91.00 73 LYS A O 1
ATOM 588 N N . GLU A 1 74 ? -22.963 -3.278 19.521 1.00 89.12 74 GLU A N 1
ATOM 589 C CA . GLU A 1 74 ? -22.293 -3.069 18.232 1.00 89.12 74 GLU A CA 1
ATOM 590 C C . GLU A 1 74 ? -20.892 -3.679 18.222 1.00 89.12 74 GLU A C 1
ATOM 592 O O . GLU A 1 74 ? -20.549 -4.420 17.307 1.00 89.12 74 GLU A O 1
ATOM 597 N N . HIS A 1 75 ? -20.109 -3.465 19.280 1.00 85.75 75 HIS A N 1
ATOM 598 C CA . HIS A 1 75 ? -18.787 -4.070 19.412 1.00 85.75 75 HIS A CA 1
ATOM 599 C C . HIS A 1 75 ? -18.860 -5.604 19.490 1.00 85.75 75 HIS A C 1
ATOM 601 O O . HIS A 1 75 ? -18.028 -6.302 18.910 1.00 85.75 75 HIS A O 1
ATOM 607 N N . ALA A 1 76 ? -19.849 -6.160 20.196 1.00 84.50 76 ALA A N 1
ATOM 608 C CA . ALA A 1 76 ? -20.063 -7.605 20.236 1.00 84.50 76 ALA A CA 1
ATOM 609 C C . ALA A 1 76 ? -20.465 -8.163 18.859 1.00 84.50 76 ALA A C 1
ATOM 611 O O . ALA A 1 76 ? -19.939 -9.195 18.448 1.00 84.50 76 ALA A O 1
ATOM 612 N N . ALA A 1 77 ? -21.332 -7.458 18.128 1.00 83.69 77 ALA A N 1
ATOM 613 C CA . ALA A 1 77 ? -21.734 -7.822 16.774 1.00 83.69 77 ALA A CA 1
ATOM 614 C C . ALA A 1 77 ? -20.557 -7.748 15.789 1.00 83.69 77 ALA A C 1
ATOM 616 O O . ALA A 1 77 ? -20.345 -8.688 15.030 1.00 83.69 77 ALA A O 1
ATOM 617 N N . ALA A 1 78 ? -19.736 -6.697 15.852 1.00 79.44 78 ALA A N 1
ATOM 618 C CA . ALA A 1 78 ? -18.530 -6.558 15.036 1.00 79.44 78 ALA A CA 1
ATOM 619 C C . ALA A 1 78 ? -17.507 -7.667 15.329 1.00 79.44 78 ALA A C 1
ATOM 621 O O . ALA A 1 78 ? -16.919 -8.236 14.411 1.00 79.44 78 ALA A O 1
ATOM 622 N N . LYS A 1 79 ? -17.335 -8.031 16.606 1.00 77.38 79 LYS A N 1
ATOM 623 C CA . LYS A 1 79 ? -16.465 -9.142 17.013 1.00 77.38 79 LYS A CA 1
ATOM 624 C C . LYS A 1 79 ? -17.000 -10.506 16.562 1.00 77.38 79 LYS A C 1
ATOM 626 O O . LYS A 1 79 ? -16.210 -11.386 16.252 1.00 77.38 79 LYS A O 1
ATOM 631 N N . ALA A 1 80 ? -18.317 -10.693 16.518 1.00 74.56 80 ALA A N 1
ATOM 632 C CA . ALA A 1 80 ? -18.918 -11.902 15.958 1.00 74.56 80 ALA A CA 1
ATOM 633 C C . ALA A 1 80 ? -18.788 -11.944 14.423 1.00 74.56 80 ALA A C 1
ATOM 635 O O . ALA A 1 80 ? -18.515 -12.999 13.853 1.00 74.56 80 ALA A O 1
ATOM 636 N N . ALA A 1 81 ? -18.931 -10.792 13.761 1.00 73.81 81 ALA A N 1
ATOM 637 C CA . ALA A 1 81 ? -18.819 -10.653 12.311 1.00 73.81 81 ALA A CA 1
ATOM 638 C C . ALA A 1 81 ? -17.388 -10.851 11.792 1.00 73.81 81 ALA A C 1
ATOM 640 O O . ALA A 1 81 ? -17.210 -11.353 10.685 1.00 73.81 81 ALA A O 1
ATOM 641 N N . SER A 1 82 ? -16.362 -10.513 12.585 1.00 66.81 82 SER A N 1
ATOM 642 C CA . SER A 1 82 ? -14.962 -10.722 12.196 1.00 66.81 82 SER A CA 1
ATOM 643 C C . SER A 1 82 ? -14.567 -12.207 12.103 1.00 66.81 82 SER A C 1
ATOM 645 O O . SER A 1 82 ? -13.492 -12.526 11.599 1.00 66.81 82 SER A O 1
ATOM 647 N N . GLY A 1 83 ? -15.453 -13.130 12.494 1.00 72.25 83 GLY A N 1
ATOM 648 C CA . GLY A 1 83 ? -15.249 -14.571 12.378 1.00 72.25 83 GLY A CA 1
ATOM 649 C C . GLY A 1 83 ? -14.286 -15.133 13.427 1.00 72.25 83 GLY A C 1
ATOM 650 O O . GLY A 1 83 ? -13.688 -14.402 14.215 1.00 72.25 83 GLY A O 1
ATOM 651 N N . SER A 1 84 ? -14.150 -16.464 13.452 1.00 82.69 84 SER A N 1
ATOM 652 C CA . SER A 1 84 ? -13.171 -17.141 14.319 1.00 82.69 84 SER A CA 1
ATOM 653 C C . SER A 1 84 ? -11.756 -16.609 14.033 1.00 82.69 84 SER A C 1
ATOM 655 O O . SER A 1 84 ? -11.427 -16.413 12.857 1.00 82.69 84 SER A O 1
ATOM 657 N N . PRO A 1 85 ? -10.897 -16.433 15.055 1.00 83.38 85 PRO A N 1
ATOM 658 C CA . PRO A 1 85 ? -9.483 -16.098 14.871 1.00 83.38 85 PRO A CA 1
ATOM 659 C C . PRO A 1 85 ? -8.772 -17.001 13.853 1.00 83.38 85 PRO A C 1
ATOM 661 O O . PRO A 1 85 ? -7.927 -16.536 13.096 1.00 83.38 85 PRO A O 1
ATOM 664 N N . GLU A 1 86 ? -9.164 -18.274 13.771 1.00 87.31 86 GLU A N 1
ATOM 665 C CA . GLU A 1 86 ? -8.637 -19.238 12.796 1.00 87.31 86 GLU A CA 1
ATOM 666 C C . GLU A 1 86 ? -8.961 -18.837 11.352 1.00 87.31 86 GLU A C 1
ATOM 668 O O . GLU A 1 86 ? -8.104 -18.918 10.478 1.00 87.31 86 GLU A O 1
ATOM 673 N N . LYS A 1 87 ? -10.178 -18.336 11.095 1.00 88.38 87 LYS A N 1
ATOM 674 C CA . LYS A 1 87 ? -10.579 -17.856 9.763 1.00 88.38 87 LYS A CA 1
ATOM 675 C C . LYS A 1 87 ? -9.834 -16.581 9.378 1.00 88.38 87 LYS A C 1
ATOM 677 O O . LYS A 1 87 ? -9.493 -16.405 8.212 1.00 88.38 87 LYS A O 1
ATOM 682 N N . GLN A 1 88 ? -9.581 -15.697 10.343 1.00 87.94 88 GLN A N 1
ATOM 683 C CA . GLN A 1 88 ? -8.779 -14.493 10.111 1.00 87.94 88 GLN A CA 1
ATOM 684 C C . GLN A 1 88 ? -7.324 -14.845 9.799 1.00 87.94 88 GLN A C 1
ATOM 686 O O . GLN A 1 88 ? -6.738 -14.258 8.893 1.00 87.94 88 GLN A O 1
ATOM 691 N N . LEU A 1 89 ? -6.763 -15.823 10.515 1.00 91.56 89 LEU A N 1
ATOM 692 C CA . LEU A 1 89 ? -5.416 -16.327 10.270 1.00 91.56 89 LEU A CA 1
ATOM 693 C C . LEU A 1 89 ? -5.299 -16.983 8.892 1.00 91.56 89 LEU A C 1
ATOM 695 O O . LEU A 1 89 ? -4.325 -16.762 8.182 1.00 91.56 89 LEU A O 1
ATOM 699 N N . GLU A 1 90 ? -6.292 -17.772 8.497 1.00 93.44 90 GLU A N 1
ATOM 700 C CA . GLU A 1 90 ? -6.275 -18.406 7.183 1.00 93.44 90 GLU A CA 1
ATOM 701 C C . GLU A 1 90 ? -6.380 -17.370 6.059 1.00 93.44 90 GLU A C 1
ATOM 703 O O . GLU A 1 90 ? -5.626 -17.413 5.088 1.00 93.44 90 GLU A O 1
ATOM 708 N N . ARG A 1 91 ? -7.236 -16.358 6.229 1.00 92.62 91 ARG A N 1
ATOM 709 C CA . ARG A 1 91 ? -7.331 -15.242 5.285 1.00 92.62 91 ARG A CA 1
ATOM 710 C C . ARG A 1 91 ? -6.016 -14.468 5.174 1.00 92.62 91 ARG A C 1
ATOM 712 O O . ARG A 1 91 ? -5.588 -14.177 4.061 1.00 92.62 91 ARG A O 1
ATOM 719 N N . SER A 1 92 ? -5.359 -14.162 6.293 1.00 94.00 92 SER A N 1
ATOM 720 C CA . SER A 1 92 ? -4.088 -13.432 6.260 1.00 94.00 92 SER A CA 1
ATOM 721 C C . SER A 1 92 ? -2.970 -14.250 5.610 1.00 94.00 92 SER A C 1
ATOM 723 O O . SER A 1 92 ? -2.171 -13.695 4.861 1.00 94.00 92 SER A O 1
ATOM 725 N N . ARG A 1 93 ? -2.940 -15.575 5.806 1.00 96.31 93 ARG A N 1
ATOM 726 C CA . ARG A 1 93 ? -2.009 -16.472 5.099 1.00 96.31 93 ARG A CA 1
ATOM 727 C C . ARG A 1 93 ? -2.204 -16.427 3.588 1.00 96.31 93 ARG A C 1
ATOM 729 O O . ARG A 1 93 ? -1.224 -16.287 2.862 1.00 96.31 93 ARG A O 1
ATOM 736 N N . LEU A 1 94 ? -3.450 -16.511 3.122 1.00 97.06 94 LEU A N 1
ATOM 737 C CA . LEU A 1 94 ? -3.763 -16.430 1.694 1.00 97.06 94 LEU A CA 1
ATOM 738 C C . LEU A 1 94 ? -3.368 -15.073 1.104 1.00 97.06 94 LEU A C 1
ATOM 740 O O . LEU A 1 94 ? -2.779 -15.026 0.026 1.00 97.06 94 LEU A O 1
ATOM 744 N N . GLU A 1 95 ? -3.630 -13.982 1.825 1.00 97.44 95 GLU A N 1
ATOM 745 C CA . GLU A 1 95 ? -3.218 -12.638 1.407 1.00 97.44 95 GLU A CA 1
ATOM 746 C C . GLU A 1 95 ? -1.687 -12.524 1.309 1.00 97.44 95 GLU A C 1
ATOM 748 O O . GLU A 1 95 ? -1.179 -11.983 0.329 1.00 97.44 95 GLU A O 1
ATOM 753 N N . ILE A 1 96 ? -0.934 -13.087 2.261 1.00 98.00 96 ILE A N 1
ATOM 754 C CA . ILE A 1 96 ? 0.538 -13.107 2.211 1.00 98.00 96 ILE A CA 1
ATOM 755 C C . ILE A 1 96 ? 1.038 -13.871 0.983 1.00 98.00 96 ILE A C 1
ATOM 757 O O . ILE A 1 96 ? 1.913 -13.370 0.279 1.00 98.00 96 ILE A O 1
ATOM 761 N N . ILE A 1 97 ? 0.490 -15.060 0.714 1.00 97.94 97 ILE A N 1
ATOM 762 C CA . ILE A 1 97 ? 0.874 -15.868 -0.453 1.00 97.94 97 ILE A CA 1
ATOM 763 C C . ILE A 1 97 ? 0.594 -15.090 -1.738 1.00 97.94 97 ILE A C 1
ATOM 765 O O . ILE A 1 97 ? 1.480 -14.964 -2.579 1.00 97.94 97 ILE A O 1
ATOM 769 N N . TYR A 1 98 ? -0.600 -14.509 -1.857 1.00 98.19 98 TYR A N 1
ATOM 770 C CA . TYR A 1 98 ? -0.982 -13.704 -3.011 1.00 98.19 98 TYR A CA 1
ATOM 771 C C . TYR A 1 98 ? -0.005 -12.548 -3.251 1.00 98.19 98 TYR A C 1
ATOM 773 O O . TYR A 1 98 ? 0.541 -12.415 -4.347 1.00 98.19 98 TYR A O 1
ATOM 781 N N . TRP A 1 99 ? 0.267 -11.735 -2.227 1.00 98.38 99 TRP A N 1
ATOM 782 C CA . TRP A 1 99 ? 1.169 -10.591 -2.369 1.00 98.38 99 TRP A CA 1
ATOM 783 C C . TRP A 1 99 ? 2.612 -11.004 -2.632 1.00 98.38 99 TRP A C 1
ATOM 785 O O . TRP A 1 99 ? 3.322 -10.316 -3.365 1.00 98.38 99 TRP A O 1
ATOM 795 N N . PHE A 1 100 ? 3.047 -12.134 -2.078 1.00 98.38 100 PHE A N 1
ATOM 796 C CA . PHE A 1 100 ? 4.356 -12.696 -2.373 1.00 98.38 100 PHE A CA 1
ATOM 797 C C . PHE A 1 100 ? 4.479 -13.093 -3.848 1.00 98.38 100 PHE A C 1
ATOM 799 O O . PHE A 1 100 ? 5.463 -12.725 -4.490 1.00 98.38 100 PHE A O 1
ATOM 806 N N . THR A 1 101 ? 3.473 -13.774 -4.402 1.00 98.06 101 THR A N 1
ATOM 807 C CA . THR A 1 101 ? 3.435 -14.131 -5.826 1.00 98.06 101 THR A CA 1
ATOM 808 C C . THR A 1 101 ? 3.424 -12.884 -6.707 1.00 98.06 101 THR A C 1
ATOM 810 O O . THR A 1 101 ? 4.282 -12.748 -7.573 1.00 98.06 101 THR A O 1
ATOM 813 N N . GLN A 1 102 ? 2.553 -11.912 -6.417 1.00 98.25 102 GLN A N 1
ATOM 814 C CA . GLN A 1 102 ? 2.500 -10.646 -7.161 1.00 98.25 102 GLN A CA 1
ATOM 815 C C . GLN A 1 102 ? 3.841 -9.898 -7.142 1.00 98.25 102 GLN A C 1
ATOM 817 O O . GLN A 1 102 ? 4.261 -9.325 -8.146 1.00 98.25 102 GLN A O 1
ATOM 822 N N . LEU A 1 103 ? 4.551 -9.923 -6.011 1.00 98.12 103 LEU A N 1
ATOM 823 C CA . LEU A 1 103 ? 5.877 -9.321 -5.905 1.00 98.12 103 LEU A CA 1
ATOM 824 C C . LEU A 1 103 ? 6.923 -10.066 -6.743 1.00 98.12 103 LEU A C 1
ATOM 826 O O . LEU A 1 103 ? 7.808 -9.428 -7.317 1.00 98.12 103 LEU A O 1
ATOM 830 N N . GLN A 1 104 ? 6.873 -11.399 -6.786 1.00 98.19 104 GLN A N 1
ATOM 831 C CA . GLN A 1 104 ? 7.779 -12.189 -7.619 1.00 98.19 104 GLN A CA 1
ATOM 832 C C . GLN A 1 104 ? 7.557 -11.910 -9.105 1.00 98.19 104 GLN A C 1
ATOM 834 O O . GLN A 1 104 ? 8.534 -11.648 -9.810 1.00 98.19 104 GLN A O 1
ATOM 839 N N . ASP A 1 105 ? 6.301 -11.876 -9.545 1.00 98.12 105 ASP A N 1
ATOM 840 C CA . ASP A 1 105 ? 5.938 -11.579 -10.932 1.00 98.12 105 ASP A CA 1
ATOM 841 C C . ASP A 1 105 ? 6.400 -10.168 -11.322 1.00 98.12 105 ASP A C 1
ATOM 843 O O . ASP A 1 105 ? 7.151 -9.998 -12.282 1.00 98.12 105 ASP A O 1
ATOM 847 N N . ALA A 1 106 ? 6.101 -9.161 -10.494 1.00 97.94 106 ALA A N 1
ATOM 848 C CA . ALA A 1 106 ? 6.540 -7.786 -10.731 1.00 97.94 106 ALA A CA 1
ATOM 849 C C . ALA A 1 106 ? 8.075 -7.647 -10.803 1.00 97.94 106 ALA A C 1
ATOM 851 O O . ALA A 1 106 ? 8.605 -6.842 -11.574 1.00 97.94 106 ALA A O 1
ATOM 852 N N . ARG A 1 107 ? 8.820 -8.434 -10.015 1.00 98.12 107 ARG A N 1
ATOM 853 C CA . ARG A 1 107 ? 10.291 -8.471 -10.086 1.00 98.12 107 ARG A CA 1
ATOM 854 C C . ARG A 1 107 ? 10.785 -9.114 -11.378 1.00 98.12 107 ARG A C 1
ATOM 856 O O . ARG A 1 107 ? 11.753 -8.614 -11.955 1.00 98.12 107 ARG A O 1
ATOM 863 N N . ALA A 1 108 ? 10.153 -10.197 -11.823 1.00 97.88 108 ALA A N 1
ATOM 864 C CA . ALA A 1 108 ? 10.490 -10.853 -13.082 1.00 97.88 108 ALA A CA 1
ATOM 865 C C . ALA A 1 108 ? 10.233 -9.919 -14.277 1.00 97.88 108 ALA A C 1
ATOM 867 O O . ALA A 1 108 ? 11.109 -9.763 -15.132 1.00 97.88 108 ALA A O 1
ATOM 868 N N . ASP A 1 109 ? 9.097 -9.223 -14.272 1.00 97.94 109 ASP A N 1
ATOM 869 C CA . ASP A 1 109 ? 8.736 -8.231 -15.285 1.00 97.94 109 ASP A CA 1
ATOM 870 C C . ASP A 1 109 ? 9.695 -7.043 -15.290 1.00 97.94 109 ASP A C 1
ATOM 872 O O . ASP A 1 109 ? 10.196 -6.640 -16.338 1.00 97.94 109 ASP A O 1
ATOM 876 N N . SER A 1 110 ? 10.039 -6.510 -14.118 1.00 97.81 110 SER A N 1
ATOM 877 C CA . SER A 1 110 ? 11.016 -5.422 -14.025 1.00 97.81 110 SER A CA 1
ATOM 878 C C . SER A 1 110 ? 12.382 -5.838 -14.585 1.00 97.81 110 SER A C 1
ATOM 880 O O . SER A 1 110 ? 13.016 -5.090 -15.335 1.00 97.81 110 SER A O 1
ATOM 882 N N . ALA A 1 111 ? 12.827 -7.062 -14.286 1.00 97.62 111 ALA A N 1
ATOM 883 C CA . ALA A 1 111 ? 14.079 -7.591 -14.811 1.00 97.62 111 ALA A CA 1
ATOM 884 C C . ALA A 1 111 ? 14.038 -7.790 -16.337 1.00 97.62 111 ALA A C 1
ATOM 886 O O . ALA A 1 111 ? 15.025 -7.493 -17.019 1.00 97.62 111 ALA A O 1
ATOM 887 N N . SER A 1 112 ? 12.920 -8.274 -16.888 1.00 97.31 112 SER A N 1
ATOM 888 C CA . SER A 1 112 ? 12.752 -8.469 -18.334 1.00 97.31 112 SER A CA 1
ATOM 889 C C . SER A 1 112 ? 12.694 -7.130 -19.081 1.00 97.31 112 SER A C 1
ATOM 891 O O . SER A 1 112 ? 13.379 -6.952 -20.096 1.00 97.31 112 SER A O 1
ATOM 893 N N . GLN A 1 113 ? 11.988 -6.140 -18.532 1.00 97.50 113 GLN A N 1
ATOM 894 C CA . GLN A 1 113 ? 11.934 -4.776 -19.057 1.00 97.50 113 GLN A CA 1
ATOM 895 C C . GLN A 1 113 ? 13.313 -4.117 -19.039 1.00 97.50 113 GLN A C 1
ATOM 897 O O . GLN A 1 113 ? 13.737 -3.556 -20.048 1.00 97.50 113 GLN A O 1
ATOM 902 N N . ALA A 1 114 ? 14.063 -4.244 -17.942 1.00 97.75 114 ALA A N 1
ATOM 903 C CA . ALA A 1 114 ? 15.412 -3.693 -17.847 1.00 97.75 114 ALA A CA 1
ATOM 904 C C . ALA A 1 114 ? 16.358 -4.277 -18.911 1.00 97.75 114 ALA A C 1
ATOM 906 O O . ALA A 1 114 ? 17.173 -3.551 -19.484 1.00 97.75 114 ALA A O 1
ATOM 907 N N . ARG A 1 115 ? 16.248 -5.578 -19.211 1.00 97.50 115 ARG A N 1
ATOM 908 C CA . ARG A 1 115 ? 17.010 -6.214 -20.302 1.00 97.50 115 ARG A CA 1
ATOM 909 C C . ARG A 1 115 ? 16.592 -5.672 -21.665 1.00 97.50 115 ARG A C 1
ATOM 911 O O . ARG A 1 115 ? 17.459 -5.310 -22.456 1.00 97.50 115 ARG A O 1
ATOM 918 N N . THR A 1 116 ? 15.287 -5.567 -21.903 1.00 97.62 116 THR A N 1
ATOM 919 C CA . THR A 1 116 ? 14.734 -5.055 -23.164 1.00 97.62 116 THR A CA 1
ATOM 920 C C . THR A 1 116 ? 15.183 -3.618 -23.414 1.00 97.62 116 THR A C 1
ATOM 922 O O . THR A 1 116 ? 15.668 -3.314 -24.496 1.00 97.62 116 THR A O 1
ATOM 925 N N . ILE A 1 117 ? 15.129 -2.750 -22.399 1.00 97.81 117 ILE A N 1
ATOM 926 C CA . ILE A 1 117 ? 15.594 -1.356 -22.487 1.00 97.81 117 ILE A CA 1
ATOM 927 C C . ILE A 1 117 ? 17.083 -1.284 -22.838 1.00 97.81 117 ILE A C 1
ATOM 929 O O . ILE A 1 117 ? 17.486 -0.472 -23.666 1.00 97.81 117 ILE A O 1
ATOM 933 N N . LYS A 1 118 ? 17.920 -2.134 -22.233 1.00 97.81 118 LYS A N 1
ATOM 934 C CA . LYS A 1 118 ? 19.352 -2.175 -22.566 1.00 97.81 118 LYS A CA 1
ATOM 935 C C . LYS A 1 118 ? 19.585 -2.593 -24.017 1.00 97.81 118 LYS A C 1
ATOM 937 O O . LYS A 1 118 ? 20.410 -1.987 -24.693 1.00 97.81 118 LYS A O 1
ATOM 942 N N . GLN A 1 119 ? 18.857 -3.599 -24.497 1.00 97.44 119 GLN A N 1
ATOM 943 C CA . GLN A 1 119 ? 18.961 -4.065 -25.881 1.00 97.44 119 GLN A CA 1
ATOM 944 C C . GLN A 1 119 ? 18.479 -3.007 -26.877 1.00 97.44 119 GLN A C 1
ATOM 946 O O . GLN A 1 119 ? 19.157 -2.750 -27.868 1.00 97.44 119 GLN A O 1
ATOM 951 N N . THR A 1 120 ? 17.349 -2.349 -26.604 1.00 97.44 120 THR A N 1
ATOM 952 C CA . THR A 1 120 ? 16.823 -1.291 -27.477 1.00 97.44 120 THR A CA 1
ATOM 953 C C . THR A 1 120 ? 17.717 -0.056 -27.476 1.00 97.44 120 THR A C 1
ATOM 955 O O . THR A 1 120 ? 17.923 0.533 -28.534 1.00 97.44 120 THR A O 1
ATOM 958 N N . ALA A 1 121 ? 18.306 0.309 -26.334 1.00 97.88 121 ALA A N 1
ATOM 959 C CA . ALA A 1 121 ? 19.294 1.382 -26.259 1.00 97.88 121 ALA A CA 1
ATOM 960 C C . ALA A 1 121 ? 20.544 1.058 -27.092 1.00 97.88 121 ALA A C 1
ATOM 962 O O . ALA A 1 121 ? 20.953 1.883 -27.903 1.00 97.88 121 ALA A O 1
ATOM 963 N N . ALA A 1 122 ? 21.092 -0.155 -26.962 1.00 97.62 122 ALA A N 1
ATOM 964 C CA . ALA A 1 122 ? 22.247 -0.586 -27.748 1.00 97.62 122 ALA A CA 1
ATOM 965 C C . ALA A 1 122 ? 21.954 -0.590 -29.258 1.00 97.62 122 ALA A C 1
ATOM 967 O O . ALA A 1 122 ? 22.753 -0.086 -30.044 1.00 97.62 122 ALA A O 1
ATOM 968 N N . ALA A 1 123 ? 20.786 -1.098 -29.667 1.00 97.38 123 ALA A N 1
ATOM 969 C CA . ALA A 1 123 ? 20.367 -1.079 -31.067 1.00 97.38 123 ALA A CA 1
ATOM 970 C C . ALA A 1 123 ? 20.213 0.355 -31.595 1.00 97.38 123 ALA A C 1
ATOM 972 O O . ALA A 1 123 ? 20.698 0.677 -32.677 1.00 97.38 123 ALA A O 1
ATOM 973 N N . ARG A 1 124 ? 19.578 1.240 -30.816 1.00 97.88 124 ARG A N 1
ATOM 974 C CA . ARG A 1 124 ? 19.440 2.661 -31.158 1.00 97.88 124 ARG A CA 1
ATOM 975 C C . ARG A 1 124 ? 20.804 3.314 -31.365 1.00 97.88 124 ARG A C 1
ATOM 977 O O . ARG A 1 124 ? 20.975 4.032 -32.346 1.00 97.88 124 ARG A O 1
ATOM 984 N N . ASP A 1 125 ? 21.739 3.095 -30.447 1.00 97.88 125 ASP A N 1
ATOM 985 C CA . ASP A 1 125 ? 23.061 3.720 -30.501 1.00 97.88 125 ASP A CA 1
ATOM 986 C C . ASP A 1 125 ? 23.848 3.221 -31.720 1.00 97.88 125 ASP A C 1
ATOM 988 O O . ASP A 1 125 ? 24.378 4.040 -32.468 1.00 97.88 125 ASP A O 1
ATOM 992 N N . TYR A 1 126 ? 23.782 1.919 -32.019 1.00 98.00 126 TYR A N 1
ATOM 993 C CA . TYR A 1 126 ? 24.347 1.347 -33.243 1.00 98.00 126 TYR A CA 1
ATOM 994 C C . TYR A 1 126 ? 23.793 2.009 -34.516 1.00 98.00 126 TYR A C 1
ATOM 996 O O . TYR A 1 126 ? 24.554 2.501 -35.349 1.00 98.00 126 TYR A O 1
ATOM 1004 N N . TYR A 1 127 ? 22.465 2.083 -34.668 1.00 97.75 127 TYR A N 1
ATOM 1005 C CA . TYR A 1 127 ? 21.863 2.705 -35.853 1.00 97.75 127 TYR A CA 1
ATOM 1006 C C . TYR A 1 127 ? 22.136 4.206 -35.932 1.00 97.75 127 TYR A C 1
ATOM 1008 O O . TYR A 1 127 ? 22.202 4.769 -37.024 1.00 97.75 127 TYR A O 1
ATOM 1016 N N . LYS A 1 128 ? 22.289 4.881 -34.792 1.00 97.81 128 LYS A N 1
ATOM 1017 C CA . LYS A 1 128 ? 22.656 6.295 -34.755 1.00 97.81 128 LYS A CA 1
ATOM 1018 C C . LYS A 1 128 ? 24.075 6.508 -35.277 1.00 97.81 128 LYS A C 1
ATOM 1020 O O . LYS A 1 128 ? 24.271 7.397 -36.102 1.00 97.81 128 LYS A O 1
ATOM 1025 N N . GLU A 1 129 ? 25.034 5.701 -34.831 1.00 97.81 129 GLU A N 1
ATOM 1026 C CA . GLU A 1 129 ? 26.415 5.747 -35.323 1.00 97.81 129 GLU A CA 1
ATOM 1027 C C . GLU A 1 129 ? 26.488 5.437 -36.819 1.00 97.81 129 GLU A C 1
ATOM 1029 O O . GLU A 1 129 ? 27.153 6.150 -37.571 1.00 97.81 129 GLU A O 1
ATOM 1034 N N . GLU A 1 130 ? 25.762 4.416 -37.276 1.00 97.75 130 GLU A N 1
ATOM 1035 C CA . GLU A 1 130 ? 25.745 4.053 -38.691 1.00 97.75 130 GLU A CA 1
ATOM 1036 C C . GLU A 1 130 ? 25.148 5.170 -39.557 1.00 97.75 130 GLU A C 1
ATOM 1038 O O . GLU A 1 130 ? 25.739 5.570 -40.559 1.00 97.75 130 GLU A O 1
ATOM 1043 N N . ASN A 1 131 ? 24.040 5.775 -39.120 1.00 97.56 131 ASN A N 1
ATOM 1044 C CA . ASN A 1 131 ? 23.465 6.934 -39.803 1.00 97.56 131 ASN A CA 1
ATOM 1045 C C . ASN A 1 131 ? 24.429 8.126 -39.853 1.00 97.56 131 ASN A C 1
ATOM 1047 O O . ASN A 1 131 ? 24.481 8.824 -40.862 1.00 97.56 131 ASN A O 1
ATOM 1051 N N . GLN A 1 132 ? 25.214 8.368 -38.799 1.00 97.81 132 GLN A N 1
ATOM 1052 C CA . GLN A 1 132 ? 26.217 9.437 -38.804 1.00 97.81 132 GLN A CA 1
ATOM 1053 C C . GLN A 1 132 ? 27.314 9.191 -39.845 1.00 97.81 132 GLN A C 1
ATOM 1055 O O . GLN A 1 132 ? 27.696 10.124 -40.553 1.00 97.81 132 GLN A O 1
ATOM 1060 N N . LYS A 1 133 ? 27.786 7.946 -39.986 1.00 97.38 133 LYS A N 1
ATOM 1061 C CA . LYS A 1 133 ? 28.760 7.580 -41.028 1.00 97.38 133 LYS A CA 1
ATOM 1062 C C . LYS A 1 133 ? 28.181 7.768 -42.425 1.00 97.38 133 LYS A C 1
ATOM 1064 O O . LYS A 1 133 ? 28.839 8.356 -43.280 1.00 97.38 133 LYS A O 1
ATOM 1069 N N . LEU A 1 134 ? 26.945 7.317 -42.645 1.00 97.19 134 LEU A N 1
ATOM 1070 C CA . LEU A 1 134 ? 26.260 7.481 -43.927 1.00 97.19 134 LEU A CA 1
ATOM 1071 C C . LEU A 1 134 ? 26.081 8.961 -44.281 1.00 97.19 134 LEU A C 1
ATOM 1073 O O . LEU A 1 134 ? 26.386 9.355 -45.402 1.00 97.19 134 LEU A O 1
ATOM 1077 N N . LEU A 1 135 ? 25.670 9.796 -43.323 1.00 97.69 135 LEU A N 1
ATOM 1078 C CA . LEU A 1 135 ? 25.564 11.245 -43.517 1.00 97.69 135 LEU A CA 1
ATOM 1079 C C . LEU A 1 135 ? 26.911 11.882 -43.860 1.00 97.69 135 LEU A C 1
ATOM 1081 O O . LEU A 1 135 ? 26.983 12.717 -44.759 1.00 97.69 135 LEU A O 1
ATOM 1085 N N . HIS A 1 136 ? 27.984 11.477 -43.178 1.00 97.56 136 HIS A N 1
ATOM 1086 C CA . HIS A 1 136 ? 29.323 11.955 -43.504 1.00 97.56 136 HIS A CA 1
ATOM 1087 C C . HIS A 1 136 ? 29.715 11.581 -44.938 1.00 97.56 136 HIS A C 1
ATOM 1089 O O . HIS A 1 136 ? 30.161 12.446 -45.690 1.00 97.56 136 HIS A O 1
ATOM 1095 N N . LYS A 1 137 ? 29.462 10.331 -45.348 1.00 97.69 137 LYS A N 1
ATOM 1096 C CA . LYS A 1 137 ? 29.771 9.877 -46.707 1.00 97.69 137 LYS A CA 1
ATOM 1097 C C . LYS A 1 137 ? 28.941 10.595 -47.769 1.00 97.69 137 LYS A C 1
ATOM 1099 O O . LYS A 1 137 ? 29.469 10.956 -48.815 1.00 97.69 137 LYS A O 1
ATOM 1104 N N . ILE A 1 138 ? 27.659 10.835 -47.500 1.00 97.56 138 ILE A N 1
ATOM 1105 C CA . ILE A 1 138 ? 26.777 11.619 -48.373 1.00 97.56 138 ILE A CA 1
ATOM 1106 C C . ILE A 1 138 ? 27.332 13.035 -48.558 1.00 97.56 138 ILE A C 1
ATOM 1108 O O . ILE A 1 138 ? 27.416 13.510 -49.688 1.00 97.56 138 ILE A O 1
ATOM 1112 N N . ASN A 1 139 ? 27.768 13.687 -47.480 1.00 97.44 139 ASN A N 1
ATOM 1113 C CA . ASN A 1 139 ? 28.346 15.030 -47.555 1.00 97.44 139 ASN A CA 1
ATOM 1114 C C . ASN A 1 139 ? 29.658 15.063 -48.353 1.00 97.44 139 ASN A C 1
ATOM 1116 O O . ASN A 1 139 ? 29.863 15.986 -49.138 1.00 97.44 139 ASN A O 1
ATOM 1120 N N . GLU A 1 140 ? 30.521 14.058 -48.189 1.00 97.44 140 GLU A N 1
ATOM 1121 C CA . GLU A 1 140 ? 31.752 13.917 -48.977 1.00 97.44 140 GLU A CA 1
ATOM 1122 C C . GLU A 1 140 ? 31.435 13.774 -50.473 1.00 97.44 140 GLU A C 1
ATOM 1124 O O . GLU A 1 140 ? 31.936 14.547 -51.286 1.00 97.44 140 GLU A O 1
ATOM 1129 N N . MET A 1 141 ? 30.511 12.874 -50.831 1.00 96.94 141 MET A N 1
ATOM 1130 C CA . MET A 1 141 ? 30.074 12.699 -52.222 1.00 96.94 141 MET A CA 1
ATOM 1131 C C . MET A 1 141 ? 29.411 13.958 -52.795 1.00 96.94 141 MET A C 1
ATOM 1133 O O . MET A 1 141 ? 29.565 14.252 -53.980 1.00 96.94 141 MET A O 1
ATOM 1137 N N . HIS A 1 142 ? 28.668 14.721 -51.987 1.00 97.38 142 HIS A N 1
ATOM 1138 C CA . HIS A 1 142 ? 28.121 16.011 -52.413 1.00 97.38 142 HIS A CA 1
ATOM 1139 C C . HIS A 1 142 ? 29.225 17.030 -52.700 1.00 97.38 142 HIS A C 1
ATOM 1141 O O . HIS A 1 142 ? 29.135 17.753 -53.692 1.00 97.38 142 HIS A O 1
ATOM 1147 N N . HIS A 1 143 ? 30.266 17.073 -51.867 1.00 97.12 143 HIS A N 1
ATOM 1148 C CA . HIS A 1 143 ? 31.398 17.968 -52.073 1.00 97.12 143 HIS A CA 1
ATOM 1149 C C . HIS A 1 143 ? 32.185 17.611 -53.337 1.00 97.12 143 HIS A C 1
ATOM 1151 O O . HIS A 1 143 ? 32.459 18.491 -54.150 1.00 97.12 143 HIS A O 1
ATOM 1157 N N . GLU A 1 144 ? 32.486 16.329 -53.547 1.00 96.69 144 GLU A N 1
ATOM 1158 C CA . GLU A 1 144 ? 33.141 15.843 -54.768 1.00 96.69 144 GLU A CA 1
ATOM 1159 C C . GLU A 1 144 ? 32.319 16.177 -56.015 1.00 96.69 144 GLU A C 1
ATOM 1161 O O . GLU A 1 144 ? 32.849 16.730 -56.977 1.00 96.69 144 GLU A O 1
ATOM 1166 N N . ASN A 1 145 ? 31.004 15.922 -55.984 1.00 96.12 145 ASN A N 1
ATOM 1167 C CA . ASN A 1 145 ? 30.120 16.319 -57.077 1.00 96.12 145 ASN A CA 1
ATOM 1168 C C . ASN A 1 145 ? 30.215 17.821 -57.342 1.00 96.12 145 ASN A C 1
ATOM 1170 O O . ASN A 1 145 ? 30.345 18.218 -58.494 1.00 96.12 145 ASN A O 1
ATOM 1174 N N . GLN A 1 146 ? 30.190 18.662 -56.308 1.00 96.75 146 GLN A N 1
ATOM 1175 C CA . GLN A 1 146 ? 30.312 20.108 -56.478 1.00 96.75 146 GLN A CA 1
ATOM 1176 C C . GLN A 1 146 ? 31.655 20.506 -57.112 1.00 96.75 146 GLN A C 1
ATOM 1178 O O . GLN A 1 146 ? 31.680 21.355 -58.000 1.00 96.75 146 GLN A O 1
ATOM 1183 N N . GLN A 1 147 ? 32.764 19.882 -56.705 1.00 95.81 147 GLN A N 1
ATOM 1184 C CA . GLN A 1 147 ? 34.076 20.121 -57.312 1.00 95.81 147 GLN A CA 1
ATOM 1185 C C . GLN A 1 147 ? 34.101 19.728 -58.793 1.00 95.81 147 GLN A C 1
ATOM 1187 O O . GLN A 1 147 ? 34.611 20.487 -59.616 1.00 95.81 147 GLN A O 1
ATOM 1192 N N . LEU A 1 148 ? 33.523 18.574 -59.138 1.00 95.94 148 LEU A N 1
ATOM 1193 C CA . LEU A 1 148 ? 33.427 18.112 -60.522 1.00 95.94 148 LEU A CA 1
ATOM 1194 C C . LEU A 1 148 ? 32.574 19.055 -61.376 1.00 95.94 148 LEU A C 1
ATOM 1196 O O . LEU A 1 148 ? 33.003 19.405 -62.470 1.00 95.94 148 LEU A O 1
ATOM 1200 N N . HIS A 1 149 ? 31.423 19.513 -60.871 1.00 95.19 149 HIS A N 1
ATOM 1201 C CA . HIS A 1 149 ? 30.588 20.496 -61.575 1.00 95.19 149 HIS A CA 1
ATOM 1202 C C . HIS A 1 149 ? 31.358 21.800 -61.817 1.00 95.19 149 HIS A C 1
ATOM 1204 O O . HIS A 1 149 ? 31.432 22.254 -62.952 1.00 95.19 149 HIS A O 1
ATOM 1210 N N . ASN A 1 150 ? 32.036 22.336 -60.796 1.00 94.69 150 ASN A N 1
ATOM 1211 C CA . ASN A 1 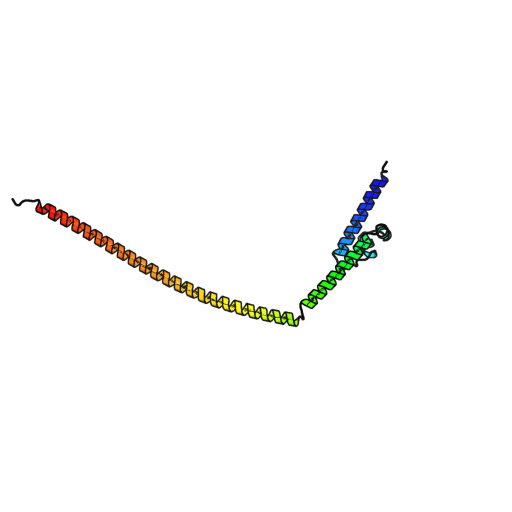150 ? 32.856 23.540 -60.953 1.00 94.69 150 ASN A CA 1
ATOM 1212 C C . ASN A 1 150 ? 33.979 23.350 -61.990 1.00 94.69 150 ASN A C 1
ATOM 1214 O O . ASN A 1 150 ? 34.291 24.269 -62.742 1.00 94.69 150 ASN A O 1
ATOM 1218 N N . MET A 1 151 ? 34.614 22.173 -62.027 1.00 94.50 151 MET A N 1
ATOM 1219 C CA . MET A 1 151 ? 35.665 21.874 -63.003 1.00 94.50 151 MET A CA 1
ATOM 1220 C C . MET A 1 151 ? 35.107 21.795 -64.427 1.00 94.50 151 MET A C 1
ATOM 1222 O O . MET A 1 151 ? 35.728 22.323 -65.347 1.00 94.50 151 MET A O 1
ATOM 1226 N N . VAL A 1 152 ? 33.937 21.176 -64.607 1.00 94.69 152 VAL A N 1
ATOM 1227 C CA . VAL A 1 152 ? 33.228 21.160 -65.894 1.00 94.69 152 VAL A CA 1
ATOM 1228 C C . VAL A 1 152 ? 32.895 22.586 -66.333 1.00 94.69 152 VAL A C 1
ATOM 1230 O O . VAL A 1 152 ? 33.242 22.948 -67.452 1.00 94.69 152 VAL A O 1
ATOM 1233 N N . ASP A 1 153 ? 32.350 23.420 -65.446 1.00 94.75 153 ASP A N 1
ATOM 1234 C CA . ASP A 1 153 ? 32.017 24.817 -65.754 1.00 94.75 153 ASP A CA 1
ATOM 1235 C C . ASP A 1 153 ? 33.246 25.618 -66.220 1.00 94.75 153 ASP A C 1
ATOM 1237 O O . ASP A 1 153 ? 33.172 26.391 -67.178 1.00 94.75 153 ASP A O 1
ATOM 1241 N N . VAL A 1 154 ? 34.400 25.434 -65.566 1.00 93.81 154 VAL A N 1
ATOM 1242 C CA . VAL A 1 154 ? 35.662 26.081 -65.969 1.00 93.81 154 VAL A CA 1
ATOM 1243 C C . VAL A 1 154 ? 36.116 25.590 -67.343 1.00 93.81 154 VAL A C 1
ATOM 1245 O O . VAL A 1 154 ? 36.451 26.407 -68.200 1.00 93.81 154 VAL A O 1
ATOM 1248 N N . LEU A 1 155 ? 36.094 24.277 -67.587 1.00 92.56 155 LEU A N 1
ATOM 1249 C CA . LEU A 1 155 ? 36.481 23.705 -68.880 1.00 92.56 155 LEU A CA 1
ATOM 1250 C C . LEU A 1 155 ? 35.554 24.172 -70.011 1.00 92.56 155 LEU A C 1
ATOM 1252 O O . LEU A 1 155 ? 36.024 24.501 -71.100 1.00 92.56 155 LEU A O 1
ATOM 1256 N N . GLU A 1 156 ? 34.247 24.259 -69.764 1.00 91.81 156 GLU A N 1
ATOM 1257 C CA . GLU A 1 156 ? 33.280 24.797 -70.724 1.00 91.81 156 GLU A CA 1
ATOM 1258 C C . GLU A 1 156 ? 33.563 26.271 -71.050 1.00 91.81 156 GLU A C 1
ATOM 1260 O O . GLU A 1 156 ? 33.542 26.667 -72.221 1.00 91.81 156 GLU A O 1
ATOM 1265 N N . GLN A 1 157 ? 33.900 27.084 -70.042 1.00 89.94 157 GLN A N 1
ATOM 1266 C CA . GLN A 1 157 ? 34.313 28.477 -70.239 1.00 89.94 157 GLN A CA 1
ATOM 1267 C C . GLN A 1 157 ? 35.617 28.586 -71.043 1.00 89.94 157 GLN A C 1
ATOM 1269 O O . GLN A 1 157 ? 35.718 29.426 -71.945 1.00 89.94 157 GLN A O 1
ATOM 1274 N N . GLU A 1 158 ? 36.606 27.735 -70.761 1.00 87.69 158 GLU A N 1
ATOM 1275 C CA . GLU A 1 1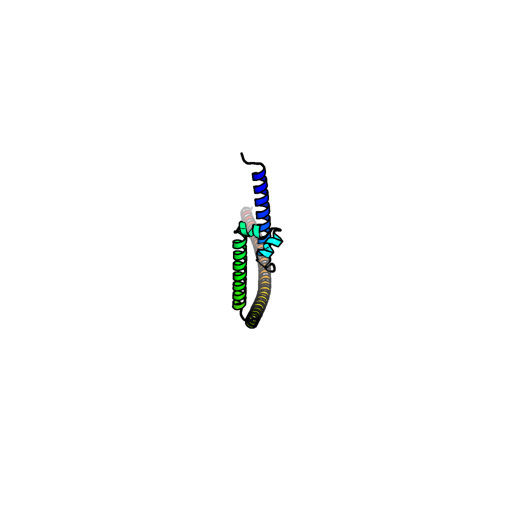58 ? 37.871 27.693 -71.496 1.00 87.69 158 GLU A CA 1
ATOM 1276 C C . GLU A 1 158 ? 37.659 27.315 -72.964 1.00 87.69 158 GLU A C 1
ATOM 1278 O O . GLU A 1 158 ? 38.147 28.032 -73.842 1.00 87.69 158 GLU A O 1
ATOM 1283 N N . ILE A 1 159 ? 36.871 26.273 -73.253 1.00 85.06 159 ILE A N 1
ATOM 1284 C CA . ILE A 1 159 ? 36.507 25.868 -74.622 1.00 85.06 159 ILE A CA 1
ATOM 1285 C C . ILE A 1 159 ? 35.815 27.024 -75.353 1.00 85.06 159 ILE A C 1
ATOM 1287 O O . ILE A 1 159 ? 36.212 27.381 -76.468 1.00 85.06 159 ILE A O 1
ATOM 1291 N N . ALA A 1 160 ? 34.831 27.663 -74.714 1.00 84.19 160 ALA A N 1
ATOM 1292 C CA . ALA A 1 160 ? 34.125 28.808 -75.283 1.00 84.19 160 ALA A CA 1
ATOM 1293 C C . ALA A 1 160 ? 35.056 30.008 -75.550 1.00 84.19 160 ALA A C 1
ATOM 1295 O O . ALA A 1 160 ? 34.856 30.753 -76.512 1.00 84.19 160 ALA A O 1
ATOM 1296 N N . SER A 1 161 ? 36.088 30.207 -74.723 1.00 78.31 161 SER A N 1
ATOM 1297 C CA . SER A 1 161 ? 37.084 31.271 -74.898 1.00 78.31 161 SER A CA 1
ATOM 1298 C C . SER A 1 161 ? 38.141 30.948 -75.967 1.00 78.31 161 SER A C 1
ATOM 1300 O O . SER A 1 161 ? 38.539 31.835 -76.725 1.00 78.31 161 SER A O 1
ATOM 1302 N N . GLY A 1 162 ? 38.562 29.684 -76.082 1.00 73.44 162 GLY A N 1
ATOM 1303 C CA . GLY A 1 162 ? 39.542 29.210 -77.060 1.00 73.44 162 GLY A CA 1
ATOM 1304 C C . GLY A 1 162 ? 38.998 29.229 -78.487 1.00 73.44 162 GLY A C 1
ATOM 1305 O O . GLY A 1 162 ? 39.703 29.633 -79.408 1.00 73.44 162 GLY A O 1
ATOM 1306 N N . GLN A 1 163 ? 37.709 28.925 -78.662 1.00 59.75 163 GLN A N 1
ATOM 1307 C CA . GL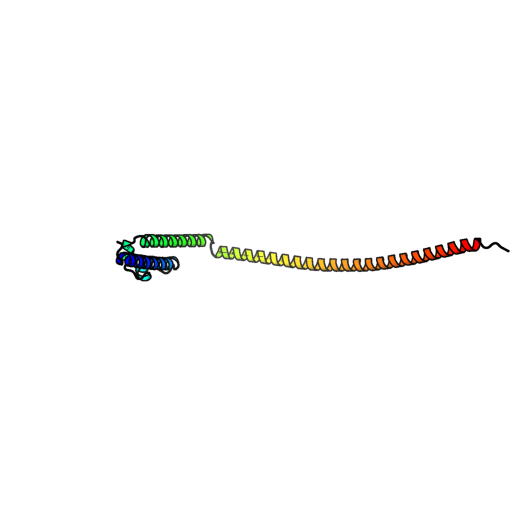N A 1 163 ? 37.011 29.074 -79.944 1.00 59.75 163 GLN A CA 1
ATOM 1308 C C . GLN A 1 163 ? 36.891 30.539 -80.415 1.00 59.75 163 GLN A C 1
ATOM 1310 O O . GLN A 1 163 ? 36.644 30.781 -81.595 1.00 59.75 163 GLN A O 1
ATOM 1315 N N . ARG A 1 164 ? 37.088 31.532 -79.530 1.00 57.25 164 ARG A N 1
ATOM 1316 C CA . ARG A 1 164 ? 37.033 32.969 -79.868 1.00 57.25 164 ARG A CA 1
ATOM 1317 C C . ARG A 1 164 ? 38.366 33.572 -80.318 1.00 57.25 164 ARG A C 1
ATOM 1319 O O . ARG A 1 164 ? 38.367 34.733 -80.722 1.00 57.25 164 ARG A O 1
ATOM 1326 N N . LYS A 1 165 ? 39.493 32.849 -80.264 1.00 53.09 165 LYS A N 1
ATOM 1327 C CA . LYS A 1 165 ? 40.769 33.333 -80.824 1.00 53.09 165 LYS A CA 1
ATOM 1328 C C . LYS A 1 165 ? 40.910 32.855 -82.277 1.00 53.09 165 LYS A C 1
ATOM 1330 O O . LYS A 1 165 ? 41.157 31.671 -82.485 1.00 53.09 165 LYS A O 1
ATOM 1335 N N . PRO A 1 166 ? 40.757 33.730 -83.290 1.00 48.97 166 PRO A N 1
ATOM 1336 C CA . PRO A 1 166 ? 40.957 33.333 -84.676 1.00 48.97 166 PRO A CA 1
ATOM 1337 C C . PRO A 1 166 ? 42.448 33.124 -84.962 1.00 48.97 166 PRO A C 1
ATOM 1339 O O . PRO A 1 166 ? 43.279 33.951 -84.581 1.00 48.97 166 PRO A O 1
ATOM 1342 N N . ASN A 1 167 ? 42.755 32.028 -85.664 1.00 52.12 167 ASN A N 1
ATOM 1343 C CA . ASN A 1 167 ? 44.042 31.796 -86.319 1.00 52.12 167 ASN A CA 1
ATOM 1344 C C . ASN A 1 167 ? 44.449 33.044 -87.117 1.00 52.12 167 ASN A C 1
ATOM 1346 O O . ASN A 1 167 ? 43.697 33.498 -87.984 1.00 52.12 167 ASN A O 1
ATOM 1350 N N . ARG A 1 168 ? 45.634 33.577 -86.823 1.00 41.44 168 ARG A N 1
ATOM 1351 C CA . ARG A 1 168 ? 46.344 34.556 -87.646 1.00 41.44 168 ARG A CA 1
ATOM 1352 C C . ARG A 1 168 ? 47.702 33.990 -88.007 1.00 41.44 168 ARG A C 1
ATOM 1354 O O . ARG A 1 168 ? 48.350 33.456 -87.081 1.00 41.44 168 ARG A O 1
#

Secondary structure (DSSP, 8-state):
---HHHHHHHHHHHHHHHHHHHHHHHHHH-TTS---HHHHHHHHT--HHHHHHH-HHHHHHHHHHHHHHHHHHHHHHHHHHT--HHHHHHHHHHHHHHHHHHHHHHHHHHHHHHHHHHHHHHHHHHHHHHHHHHHHHHHHHHHHHHHHHHHHHHHHHHHHHHTTS---